Protein AF-A0A849V7T8-F1 (afdb_monomer_lite)

Radius of gyration: 24.3 Å; chains: 1; bounding box: 52×70×55 Å

Foldseek 3Di:
DPVVVVVVVVVVVVVVVVVVVVVVVVVVVVVVVVVVVVVVVCCVVPVPDDPVPDDDDDPPVPLPLDDVPRLLVLLVVLVVVVLFDDDLQRSLVVSCVVSVHDDDPVNSVSSSVVNVVSQVVCVVVVNADDDPDPDDDDHPDDDDDDDDD

pLDDT: mean 79.75, std 17.71, range [33.34, 97.38]

Sequence (149 aa):
MSESHVVSGLVAKRSELAGHIESCKAELIRLQGAVAHLNYTIKLFAPEYDLRTIQSKRTNTRNQYFLSSEAQRTTLEVMRESEREMSSRELVEAILERKGIEATATVIAQVQRSIIGILRRLEKRGVVVMSTDESDLIKGGTHPLGHRL

Secondary structure (DSSP, 8-state):
-HHHHHHHHHHHHHHHHHHHHHHHHHHHHHHHHHHHHHHHHHHHH-TT--GGG-PPPP-----TT--TTHHHHHHHHHHHHH-S---HHHHHHHHHHHTT----HHHHHHHHHHHHHHHHHHHTTTS------SSS-------------

Structure (mmCIF, N/CA/C/O backbone):
data_AF-A0A849V7T8-F1
#
_entry.id   AF-A0A849V7T8-F1
#
loop_
_atom_site.group_PDB
_atom_site.id
_atom_site.type_symbol
_atom_site.label_atom_id
_atom_site.label_alt_id
_atom_site.label_comp_id
_atom_site.label_asym_id
_atom_site.label_entity_id
_atom_site.label_seq_id
_atom_site.pdbx_PDB_ins_code
_atom_site.Cartn_x
_atom_site.Cartn_y
_atom_site.Cartn_z
_atom_sit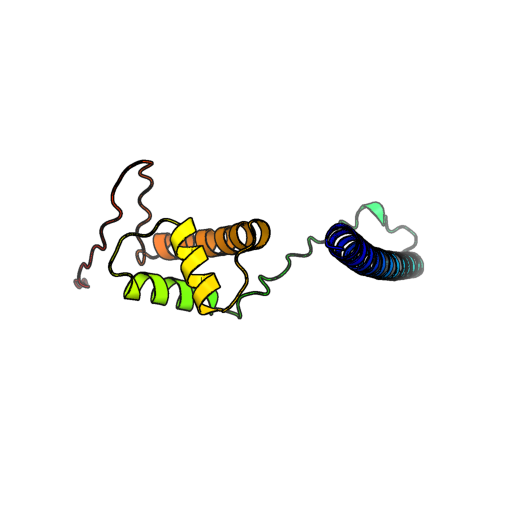e.occupancy
_atom_site.B_iso_or_equiv
_atom_site.auth_seq_id
_atom_site.auth_comp_id
_atom_site.auth_asym_id
_atom_site.auth_atom_id
_atom_site.pdbx_PDB_model_num
ATOM 1 N N . MET A 1 1 ? 4.748 33.521 23.851 1.00 54.19 1 MET A N 1
ATOM 2 C CA . MET A 1 1 ? 5.600 32.305 23.873 1.00 54.19 1 MET A CA 1
ATOM 3 C C . MET A 1 1 ? 4.943 31.101 23.176 1.00 54.19 1 MET A C 1
ATOM 5 O O . MET A 1 1 ? 5.677 30.253 22.698 1.00 54.19 1 MET A O 1
ATOM 9 N N . SER A 1 2 ? 3.607 31.006 23.055 1.00 57.50 2 SER A N 1
ATOM 10 C CA . SER A 1 2 ? 2.906 29.846 22.457 1.00 57.50 2 SER A CA 1
ATOM 11 C C . SER A 1 2 ? 3.012 29.710 20.927 1.00 57.50 2 SER A C 1
ATOM 13 O O . SER A 1 2 ? 3.066 28.588 20.432 1.00 57.50 2 SER A O 1
ATOM 15 N N . GLU A 1 3 ? 3.097 30.809 20.171 1.00 58.59 3 GLU A N 1
ATOM 16 C CA . GLU A 1 3 ? 3.148 30.762 18.694 1.00 58.59 3 GLU A CA 1
ATOM 17 C C . GLU A 1 3 ? 4.395 30.041 18.150 1.00 58.59 3 GLU A C 1
ATOM 19 O O . GLU A 1 3 ? 4.325 29.320 17.157 1.00 58.59 3 GLU A O 1
ATOM 24 N N . SER A 1 4 ? 5.527 30.157 18.850 1.00 75.75 4 SER A N 1
ATOM 25 C CA . SER A 1 4 ? 6.799 29.535 18.455 1.00 75.75 4 SER A CA 1
ATOM 26 C C . SER A 1 4 ? 6.761 28.001 1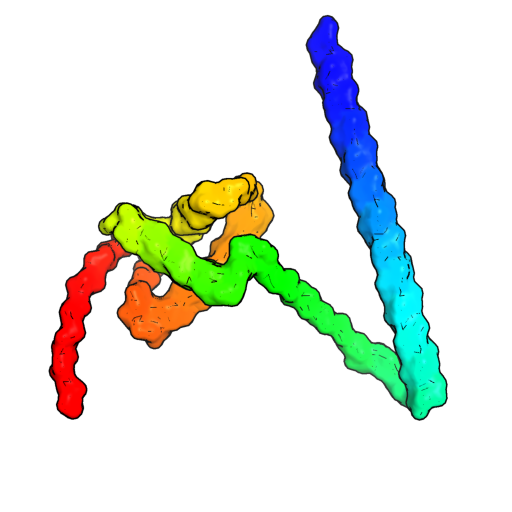8.532 1.00 75.75 4 SER A C 1
ATOM 28 O O . SER A 1 4 ? 7.335 27.316 17.686 1.00 75.75 4 SER A O 1
ATOM 30 N N . HIS A 1 5 ? 6.030 27.443 19.505 1.00 80.69 5 HIS A N 1
ATOM 31 C CA . HIS A 1 5 ? 5.923 25.992 19.687 1.00 80.69 5 HIS A CA 1
ATOM 32 C C . HIS A 1 5 ? 5.049 25.321 18.620 1.00 80.69 5 HIS A C 1
ATOM 34 O O . HIS A 1 5 ? 5.324 24.195 18.210 1.00 80.69 5 HIS A O 1
ATOM 40 N N . VAL A 1 6 ? 4.017 26.015 18.133 1.00 91.50 6 VAL A N 1
ATOM 41 C CA . VAL A 1 6 ? 3.168 25.503 17.047 1.00 91.50 6 VAL A CA 1
ATOM 42 C C . VAL A 1 6 ? 3.950 25.483 15.735 1.00 91.50 6 VAL A C 1
ATOM 44 O O . VAL A 1 6 ? 3.958 24.474 15.030 1.00 91.50 6 VAL A O 1
ATOM 47 N N . VAL A 1 7 ? 4.663 26.569 15.429 1.00 92.44 7 VAL A N 1
ATOM 48 C CA . VAL A 1 7 ? 5.480 26.658 14.212 1.00 92.44 7 VAL A CA 1
ATOM 49 C C . VAL A 1 7 ? 6.611 25.628 14.232 1.00 92.44 7 VAL A C 1
ATOM 51 O O . VAL A 1 7 ? 6.826 24.955 13.225 1.00 92.44 7 VAL A O 1
ATOM 54 N N . SER A 1 8 ? 7.2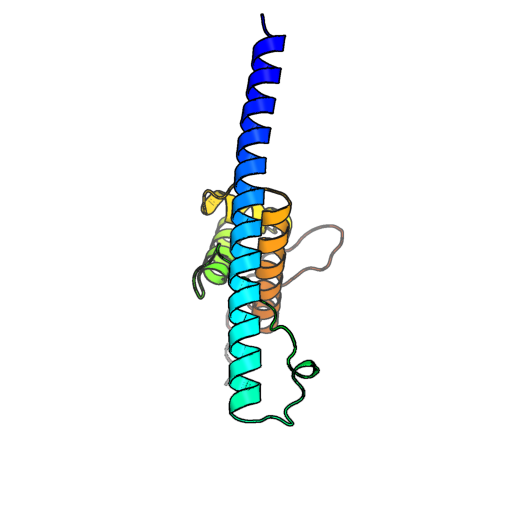96 25.432 15.363 1.00 91.56 8 SER A N 1
ATOM 55 C CA . SER A 1 8 ? 8.358 24.423 15.461 1.00 91.56 8 SER A CA 1
ATOM 56 C C . SER A 1 8 ? 7.831 22.994 15.282 1.00 91.56 8 SER A C 1
ATOM 58 O O . SER A 1 8 ? 8.454 22.207 14.566 1.00 91.56 8 SER A O 1
ATOM 60 N N . GLY A 1 9 ? 6.651 22.678 15.828 1.00 94.94 9 GLY A N 1
ATOM 61 C CA . GLY A 1 9 ? 5.977 21.396 15.602 1.00 94.94 9 GLY A CA 1
ATOM 62 C C . GLY A 1 9 ? 5.616 21.159 14.131 1.00 94.94 9 GLY A C 1
ATOM 63 O O . GLY A 1 9 ? 5.880 20.084 13.589 1.00 94.94 9 GLY A O 1
ATOM 64 N N . LEU A 1 10 ? 5.082 22.177 13.446 1.00 95.25 10 LEU A N 1
ATOM 65 C CA . LEU A 1 10 ? 4.765 22.098 12.014 1.00 95.25 10 LEU A CA 1
ATOM 66 C C . LEU A 1 10 ? 6.019 21.931 11.147 1.00 95.25 10 LEU A C 1
ATOM 68 O O . LEU A 1 10 ? 6.014 21.144 10.200 1.00 95.25 10 LEU A O 1
ATOM 72 N N . VAL A 1 11 ? 7.108 22.631 11.476 1.00 96.50 11 VAL A N 1
ATOM 73 C CA . VAL A 1 11 ? 8.397 22.490 10.781 1.00 96.50 11 VAL A CA 1
ATOM 74 C C . VAL A 1 11 ? 8.959 21.079 10.959 1.00 96.50 11 VAL A C 1
ATOM 76 O O . VAL A 1 11 ? 9.390 20.474 9.974 1.00 96.50 11 VAL A O 1
ATOM 79 N N . ALA A 1 12 ? 8.898 20.526 12.174 1.00 94.19 12 ALA A N 1
ATOM 80 C CA . ALA A 1 12 ? 9.314 19.152 12.442 1.00 94.19 12 ALA A CA 1
ATOM 81 C C . ALA A 1 12 ? 8.496 18.151 11.612 1.00 94.19 12 ALA A C 1
ATOM 83 O O . ALA A 1 12 ? 9.076 17.324 10.905 1.00 94.19 12 ALA A O 1
ATOM 84 N N . LYS A 1 13 ? 7.161 18.289 11.597 1.00 93.38 13 LYS A N 1
ATOM 85 C CA . LYS A 1 13 ? 6.296 17.400 10.810 1.00 93.38 13 LYS A CA 1
ATOM 86 C C . LYS A 1 13 ? 6.535 17.528 9.306 1.00 93.38 13 LYS A C 1
ATOM 88 O O . LYS A 1 13 ? 6.559 16.523 8.601 1.00 93.38 13 LYS A O 1
ATOM 93 N N . ARG A 1 14 ? 6.766 18.744 8.795 1.00 97.38 14 ARG A N 1
ATOM 94 C CA . ARG A 1 14 ? 7.136 18.962 7.386 1.00 97.38 14 ARG A CA 1
ATOM 95 C C . ARG A 1 14 ? 8.438 18.241 7.033 1.00 97.38 14 ARG A C 1
ATOM 97 O O . ARG A 1 14 ? 8.511 17.648 5.962 1.00 97.38 14 ARG A O 1
ATOM 104 N N . SER A 1 15 ? 9.445 18.304 7.903 1.00 95.12 15 SER A N 1
ATOM 105 C CA . SER A 1 15 ? 10.733 17.630 7.693 1.00 95.12 15 SER A CA 1
ATOM 106 C C . SER A 1 15 ? 10.577 16.106 7.648 1.00 95.12 15 SER A C 1
ATOM 108 O O . SER A 1 15 ? 11.078 15.459 6.732 1.00 95.12 15 SER A O 1
ATOM 110 N N . GLU A 1 16 ? 9.803 15.544 8.579 1.00 93.50 16 GLU A N 1
ATOM 111 C CA . GLU A 1 16 ? 9.463 14.116 8.611 1.00 93.50 16 GLU A CA 1
ATOM 112 C C . GLU A 1 16 ? 8.783 13.672 7.304 1.00 93.50 16 GLU A C 1
ATOM 114 O O . GLU A 1 16 ? 9.238 12.738 6.641 1.00 93.50 16 GLU A O 1
ATOM 119 N N . LEU A 1 17 ? 7.738 14.393 6.877 1.00 96.00 17 LEU A N 1
ATOM 120 C CA . LEU A 1 17 ? 7.028 14.100 5.630 1.00 96.00 17 LEU A CA 1
ATOM 121 C C . LEU A 1 17 ? 7.934 14.238 4.400 1.00 96.00 17 LEU A C 1
ATOM 123 O O . LEU A 1 17 ? 7.852 13.416 3.489 1.00 96.00 17 LEU A O 1
ATOM 127 N N . ALA A 1 18 ? 8.818 15.238 4.370 1.00 94.44 18 ALA A N 1
ATOM 128 C CA . ALA A 1 18 ? 9.791 15.396 3.294 1.00 94.44 18 ALA A CA 1
ATOM 129 C C . ALA A 1 18 ? 10.761 14.205 3.228 1.00 94.44 18 ALA A C 1
ATOM 131 O O . ALA A 1 18 ? 11.001 13.677 2.144 1.00 94.44 18 ALA A O 1
ATOM 132 N N . GLY A 1 19 ? 11.254 13.723 4.373 1.00 93.88 19 GLY A N 1
ATOM 133 C CA . GLY A 1 19 ? 12.094 12.525 4.441 1.00 93.88 19 GLY A CA 1
ATOM 134 C C . GLY A 1 19 ? 11.381 11.272 3.925 1.00 93.88 19 GLY A C 1
ATOM 135 O O . GLY A 1 19 ? 11.956 10.504 3.151 1.00 93.88 19 GLY A O 1
ATOM 136 N N . HIS A 1 20 ? 10.105 11.091 4.278 1.00 92.31 20 HIS A N 1
ATOM 137 C CA . HIS A 1 20 ? 9.291 10.000 3.736 1.00 92.31 20 HIS A CA 1
ATOM 138 C C . HIS A 1 20 ? 9.130 10.092 2.216 1.00 92.31 20 HIS A C 1
ATOM 140 O O . HIS A 1 20 ? 9.283 9.084 1.528 1.00 92.31 20 HIS A O 1
ATOM 146 N N . ILE A 1 21 ? 8.878 11.292 1.685 1.00 94.88 21 ILE A N 1
ATOM 147 C CA . ILE A 1 21 ? 8.770 11.520 0.239 1.00 94.88 21 ILE A CA 1
ATO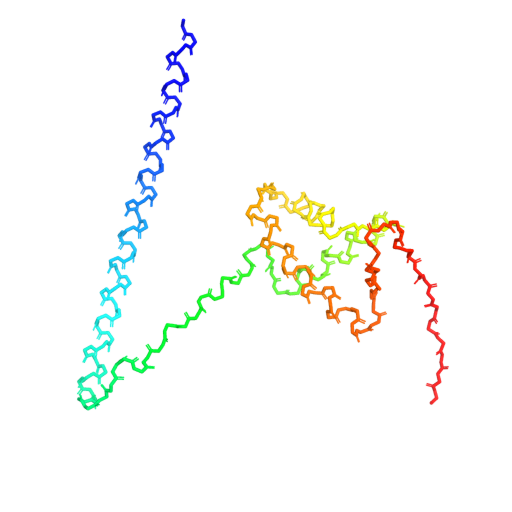M 148 C C . ILE A 1 21 ? 10.066 11.122 -0.473 1.00 94.88 21 ILE A C 1
ATOM 150 O O . ILE A 1 21 ? 10.011 10.406 -1.472 1.00 94.88 21 ILE A O 1
ATOM 154 N N . GLU A 1 22 ? 11.223 11.548 0.034 1.00 96.75 22 GLU A N 1
ATOM 155 C CA . GLU A 1 22 ? 12.512 11.218 -0.584 1.00 96.75 22 GLU A CA 1
ATOM 156 C C . GLU A 1 22 ? 12.813 9.715 -0.535 1.00 96.75 22 GLU A C 1
ATOM 158 O O . GLU A 1 22 ? 13.238 9.140 -1.537 1.00 96.75 22 GLU A O 1
ATOM 163 N N . SER A 1 23 ? 12.495 9.046 0.575 1.00 93.06 23 SER A N 1
ATOM 164 C CA . SER A 1 23 ? 12.612 7.586 0.679 1.00 93.06 23 SER A CA 1
ATOM 165 C C . SER A 1 23 ? 11.733 6.863 -0.352 1.00 93.06 23 SER A C 1
ATOM 167 O O . SER A 1 23 ? 12.203 5.989 -1.084 1.00 93.06 23 SER A O 1
ATOM 169 N N . CYS A 1 24 ? 10.470 7.279 -0.498 1.00 94.12 24 CYS A N 1
ATOM 170 C CA . CYS A 1 24 ? 9.570 6.713 -1.503 1.00 94.12 24 CYS A CA 1
ATOM 171 C C . CYS A 1 24 ? 10.061 6.955 -2.939 1.00 94.12 24 CYS A C 1
ATOM 173 O O . CYS A 1 24 ? 9.944 6.063 -3.780 1.00 94.12 24 CYS A O 1
ATOM 175 N N . LYS A 1 25 ? 10.626 8.133 -3.236 1.00 96.19 25 LYS A N 1
ATOM 176 C CA . LYS A 1 25 ? 11.227 8.423 -4.549 1.00 96.19 25 LYS A CA 1
ATOM 177 C C . LYS A 1 25 ? 12.433 7.531 -4.830 1.00 96.19 25 LYS A C 1
ATOM 179 O O . LYS A 1 25 ? 12.551 7.016 -5.940 1.00 96.19 25 LYS A O 1
ATOM 184 N N . ALA A 1 26 ? 13.305 7.325 -3.844 1.00 94.94 26 ALA A N 1
ATOM 185 C CA . ALA A 1 26 ? 14.456 6.440 -3.989 1.00 94.94 26 ALA A CA 1
ATOM 186 C C . ALA A 1 26 ? 14.016 5.002 -4.308 1.00 94.94 26 ALA A C 1
ATOM 188 O O . ALA A 1 26 ? 14.546 4.374 -5.226 1.00 94.94 26 ALA A O 1
ATOM 189 N N . GLU A 1 27 ? 12.986 4.511 -3.617 1.00 93.50 27 GLU A N 1
ATOM 190 C CA . GLU A 1 27 ? 12.418 3.190 -3.883 1.00 93.50 27 GLU A CA 1
ATOM 191 C C . GLU A 1 27 ? 11.767 3.099 -5.272 1.00 93.50 27 GLU A C 1
ATOM 193 O O . GLU A 1 27 ? 11.951 2.108 -5.981 1.00 93.50 27 GLU A O 1
ATOM 198 N N . LEU A 1 28 ? 11.070 4.153 -5.712 1.00 94.50 28 LEU A N 1
ATOM 199 C CA . LEU A 1 28 ? 10.514 4.232 -7.064 1.00 94.50 28 LEU A CA 1
ATOM 200 C C . LEU A 1 28 ? 11.610 4.098 -8.129 1.00 94.50 28 LEU A C 1
ATOM 202 O O . LEU A 1 28 ? 11.467 3.293 -9.050 1.00 94.50 28 LEU A O 1
ATOM 206 N N . ILE A 1 29 ? 12.712 4.841 -7.985 1.00 96.81 29 ILE A N 1
ATOM 207 C CA . ILE A 1 29 ? 13.857 4.788 -8.907 1.00 96.81 29 ILE A CA 1
ATOM 208 C C . ILE A 1 29 ? 14.466 3.382 -8.920 1.00 96.81 29 ILE A C 1
ATOM 210 O O . ILE A 1 29 ? 14.728 2.824 -9.989 1.00 96.81 29 ILE A O 1
ATOM 214 N N . ARG A 1 30 ? 14.645 2.768 -7.744 1.00 96.88 30 ARG A N 1
ATOM 215 C CA . ARG A 1 30 ? 15.182 1.407 -7.618 1.00 96.88 30 ARG A CA 1
ATOM 216 C C . ARG A 1 30 ? 14.318 0.386 -8.364 1.00 96.88 30 ARG A C 1
ATOM 218 O O . ARG A 1 30 ? 14.844 -0.443 -9.109 1.00 96.88 30 ARG A O 1
ATOM 225 N N . LEU A 1 31 ? 12.998 0.449 -8.190 1.00 95.25 31 LEU A N 1
ATOM 226 C CA . LEU A 1 31 ? 12.052 -0.443 -8.864 1.00 95.25 31 LEU A CA 1
ATOM 227 C C . LEU A 1 31 ? 12.016 -0.207 -10.379 1.00 95.25 31 LEU A C 1
ATOM 229 O O . LEU A 1 31 ? 12.002 -1.174 -11.140 1.00 95.25 31 LEU A O 1
ATOM 233 N N . GLN A 1 32 ? 12.056 1.050 -10.827 1.00 95.19 32 GLN A N 1
ATOM 234 C CA . GLN A 1 32 ? 12.158 1.390 -12.250 1.00 95.19 32 GLN A CA 1
ATOM 235 C C . GLN A 1 32 ? 13.424 0.797 -12.882 1.00 95.19 32 GLN A C 1
ATOM 237 O O . GLN A 1 32 ? 13.345 0.194 -13.954 1.00 95.19 32 GLN A O 1
ATOM 242 N N . GLY A 1 33 ? 14.569 0.896 -12.198 1.00 96.94 33 GLY A N 1
ATOM 243 C CA . GLY A 1 33 ? 15.823 0.281 -12.639 1.00 96.94 33 GLY A CA 1
ATOM 244 C C . GLY A 1 33 ? 15.721 -1.241 -12.753 1.00 96.94 33 GLY A C 1
ATOM 245 O O . GLY A 1 33 ? 16.091 -1.813 -13.778 1.00 96.94 33 GLY A O 1
ATOM 246 N N . ALA A 1 34 ? 15.134 -1.903 -11.752 1.00 96.06 34 ALA A N 1
ATOM 247 C CA . ALA A 1 34 ? 14.911 -3.347 -11.789 1.00 96.06 34 ALA A CA 1
ATOM 248 C C . ALA A 1 34 ? 14.025 -3.774 -12.975 1.00 96.06 34 ALA A C 1
ATOM 250 O O . ALA A 1 34 ? 14.353 -4.731 -13.677 1.00 96.06 34 ALA A O 1
ATOM 251 N N . VAL A 1 35 ? 12.938 -3.043 -13.246 1.00 94.81 35 VAL A N 1
ATOM 252 C CA . VAL A 1 35 ? 12.075 -3.293 -14.414 1.00 94.81 35 VAL A CA 1
ATOM 253 C C . VAL A 1 35 ? 12.847 -3.104 -15.721 1.00 94.81 35 VAL A C 1
ATOM 255 O O . VAL A 1 35 ? 12.726 -3.930 -16.623 1.00 94.81 35 VAL A O 1
ATOM 258 N N . ALA A 1 36 ? 13.685 -2.069 -15.824 1.00 95.00 36 ALA A N 1
ATOM 259 C CA . ALA A 1 36 ? 14.518 -1.856 -17.003 1.00 95.00 36 ALA A CA 1
ATOM 260 C C . ALA A 1 36 ? 15.499 -3.020 -17.230 1.00 95.00 36 ALA A C 1
ATOM 262 O O . ALA A 1 36 ? 15.607 -3.522 -18.347 1.00 95.00 36 ALA A O 1
ATOM 263 N N . HIS A 1 37 ? 16.162 -3.512 -16.180 1.00 96.88 37 HIS A N 1
ATOM 264 C CA . HIS A 1 37 ? 17.046 -4.678 -16.279 1.00 96.88 37 HIS A CA 1
ATOM 265 C C . HIS A 1 37 ? 16.310 -5.938 -16.744 1.00 96.88 37 HIS A C 1
ATOM 267 O O . HIS A 1 37 ? 16.819 -6.671 -17.597 1.00 96.88 37 HIS A O 1
ATOM 273 N N . LEU A 1 38 ? 15.094 -6.169 -16.244 1.00 95.94 38 LEU A N 1
ATOM 274 C CA . LEU A 1 38 ? 14.251 -7.270 -16.711 1.00 95.94 38 LEU A CA 1
ATOM 275 C C . LEU A 1 38 ? 13.884 -7.109 -18.189 1.00 95.94 38 LEU A C 1
ATOM 277 O O . LEU A 1 38 ? 13.996 -8.071 -18.942 1.00 95.94 38 LEU A O 1
ATOM 281 N N . ASN A 1 39 ? 13.527 -5.902 -18.628 1.00 94.62 39 ASN A N 1
ATOM 282 C CA . ASN A 1 39 ? 13.222 -5.615 -20.030 1.00 94.62 39 ASN A CA 1
ATOM 283 C C . ASN A 1 39 ? 14.402 -5.941 -20.958 1.00 94.62 39 ASN A C 1
ATOM 285 O O . ASN A 1 39 ? 14.213 -6.611 -21.974 1.00 94.62 39 ASN A O 1
ATOM 289 N N . TYR A 1 40 ? 15.619 -5.522 -20.595 1.00 96.19 40 TYR A N 1
ATOM 290 C CA . TYR A 1 40 ? 16.824 -5.853 -21.363 1.00 96.19 40 TYR A CA 1
ATOM 291 C C . TYR A 1 40 ? 17.100 -7.356 -21.376 1.00 96.19 40 TYR A C 1
ATOM 293 O O . TYR A 1 40 ? 17.421 -7.911 -22.423 1.00 96.19 40 TYR A O 1
ATOM 301 N N . THR A 1 41 ? 16.921 -8.028 -20.238 1.00 97.38 41 THR A N 1
ATOM 302 C CA . THR A 1 41 ? 17.111 -9.480 -20.133 1.00 97.38 41 THR A CA 1
ATOM 303 C C . THR A 1 41 ? 16.105 -10.233 -21.004 1.00 97.38 41 THR A C 1
ATOM 305 O O . THR A 1 41 ? 16.484 -11.147 -21.728 1.00 97.38 41 THR A O 1
ATOM 308 N N . ILE A 1 42 ? 14.832 -9.824 -21.013 1.00 96.06 42 ILE A N 1
ATOM 309 C CA . ILE A 1 42 ? 13.811 -10.409 -21.894 1.00 96.06 42 ILE A CA 1
ATOM 310 C C . ILE A 1 42 ? 14.209 -10.221 -23.359 1.00 96.06 42 ILE A C 1
ATOM 312 O O . ILE A 1 42 ? 14.173 -11.183 -24.118 1.00 96.06 42 ILE A O 1
ATOM 316 N N . LYS A 1 43 ? 14.644 -9.017 -23.751 1.00 94.94 43 LYS A N 1
ATOM 317 C CA . LYS A 1 43 ? 15.102 -8.743 -25.121 1.00 94.94 43 LYS A CA 1
ATOM 318 C C . LYS A 1 43 ? 16.357 -9.525 -25.508 1.00 94.94 43 LYS A C 1
ATOM 320 O O . LYS A 1 43 ? 16.500 -9.857 -26.679 1.00 94.94 43 LYS A O 1
ATOM 325 N N . LEU A 1 44 ? 17.226 -9.850 -24.551 1.00 96.56 44 LEU A N 1
ATOM 326 C CA . LEU A 1 44 ? 18.402 -10.687 -24.789 1.00 96.56 44 LEU A CA 1
ATOM 327 C C . LEU A 1 44 ? 18.011 -12.115 -25.201 1.00 96.56 44 LEU A C 1
ATOM 329 O O . LEU A 1 44 ? 18.635 -12.678 -26.094 1.00 96.56 44 LEU A O 1
ATOM 333 N N . PHE A 1 45 ? 16.974 -12.689 -24.581 1.00 97.06 45 PHE A N 1
ATOM 334 C CA . PHE A 1 45 ? 16.489 -14.039 -24.905 1.00 97.06 45 PHE A CA 1
ATOM 335 C C . PHE A 1 45 ? 15.446 -14.067 -26.029 1.00 97.06 45 PHE A C 1
ATOM 337 O O . PHE A 1 45 ? 15.341 -15.058 -26.748 1.00 97.06 45 PHE A O 1
ATOM 344 N N . ALA A 1 46 ? 14.661 -13.002 -26.177 1.00 95.81 46 ALA A N 1
ATOM 345 C CA . ALA A 1 46 ? 13.586 -12.889 -27.154 1.00 95.81 46 ALA A CA 1
ATOM 346 C C . ALA A 1 46 ? 13.527 -11.456 -27.721 1.00 95.81 46 ALA A C 1
ATOM 348 O O . ALA A 1 46 ? 12.728 -10.632 -27.259 1.00 95.81 46 ALA A O 1
ATOM 349 N N . PRO A 1 47 ? 14.348 -11.141 -28.742 1.00 94.06 47 PRO A N 1
ATOM 350 C CA . PRO A 1 47 ? 14.429 -9.796 -29.319 1.00 94.06 47 PRO A CA 1
ATOM 351 C C . PRO A 1 47 ? 13.094 -9.277 -29.861 1.00 94.06 47 PRO A C 1
ATOM 353 O O . PRO A 1 47 ? 12.771 -8.101 -29.691 1.00 94.06 47 PRO A O 1
ATOM 356 N N . GLU A 1 48 ? 12.273 -10.163 -30.423 1.00 94.62 48 GLU A N 1
ATOM 357 C CA . GLU A 1 48 ? 10.967 -9.828 -31.007 1.00 94.62 48 GLU A CA 1
ATOM 358 C C . GLU A 1 48 ? 9.849 -9.678 -29.964 1.00 94.62 48 GLU A C 1
ATOM 360 O O . GLU A 1 48 ? 8.737 -9.269 -30.293 1.00 94.62 48 GLU A O 1
ATOM 365 N N . TYR A 1 49 ? 10.113 -9.984 -28.687 1.00 94.12 49 TYR A N 1
ATOM 366 C CA . TYR A 1 49 ? 9.086 -9.930 -27.649 1.00 94.12 49 TYR A CA 1
ATOM 367 C C . TYR A 1 49 ? 8.598 -8.492 -27.428 1.00 94.12 49 TYR A C 1
ATOM 369 O O . TYR A 1 49 ? 9.392 -7.590 -27.132 1.00 94.12 49 TYR A O 1
ATOM 377 N N . ASP A 1 50 ? 7.288 -8.263 -27.536 1.00 91.69 50 ASP A N 1
ATOM 378 C CA . ASP A 1 50 ? 6.694 -6.951 -27.285 1.00 91.69 50 ASP A CA 1
ATOM 379 C C . ASP A 1 50 ? 6.475 -6.730 -25.783 1.00 91.69 50 ASP A C 1
ATOM 381 O O . ASP A 1 50 ? 5.505 -7.202 -25.188 1.00 91.69 50 ASP A O 1
ATOM 385 N N . LEU A 1 51 ? 7.369 -5.961 -25.165 1.00 89.62 51 LEU A N 1
ATOM 386 C CA . LEU A 1 51 ? 7.322 -5.639 -23.738 1.00 89.62 51 LEU A CA 1
ATOM 387 C C . LEU A 1 51 ? 6.073 -4.840 -23.336 1.00 89.62 51 LEU A C 1
ATOM 389 O O . LEU A 1 51 ? 5.687 -4.873 -22.170 1.00 89.62 51 LEU A O 1
ATOM 393 N N . ARG A 1 52 ? 5.397 -4.166 -24.278 1.00 86.62 52 ARG A N 1
ATOM 394 C CA . ARG A 1 52 ? 4.157 -3.411 -24.006 1.00 86.62 52 ARG A CA 1
ATOM 395 C C . ARG A 1 52 ? 2.987 -4.323 -23.642 1.00 86.62 52 ARG A C 1
ATOM 397 O O . ARG A 1 52 ? 2.003 -3.872 -23.061 1.00 86.62 52 ARG A O 1
ATOM 404 N N . THR A 1 53 ? 3.095 -5.610 -23.966 1.00 90.25 53 THR A N 1
ATOM 405 C CA . THR A 1 53 ? 2.108 -6.624 -23.579 1.00 90.25 53 THR A CA 1
ATOM 406 C C . THR A 1 53 ? 2.187 -6.978 -22.092 1.00 90.25 53 THR A C 1
ATOM 408 O O . THR A 1 53 ? 1.214 -7.487 -21.533 1.00 90.25 53 THR A O 1
ATOM 411 N N . ILE A 1 54 ? 3.306 -6.680 -21.421 1.00 87.06 54 ILE A N 1
ATOM 412 C CA . ILE A 1 54 ? 3.507 -6.986 -20.003 1.00 87.06 54 ILE A CA 1
ATOM 413 C C . ILE A 1 54 ? 2.740 -5.963 -19.160 1.00 87.06 54 ILE A C 1
ATOM 415 O O . ILE A 1 54 ? 3.175 -4.832 -18.963 1.00 87.06 54 ILE A O 1
ATOM 419 N N . GLN A 1 55 ? 1.583 -6.376 -18.646 1.00 81.75 55 GLN A N 1
ATOM 420 C CA . GLN A 1 55 ? 0.756 -5.541 -17.778 1.00 81.75 55 GLN A CA 1
ATOM 421 C C . GLN A 1 55 ? 1.273 -5.534 -16.339 1.00 81.75 55 GLN A C 1
ATOM 423 O O . GLN A 1 55 ? 1.656 -6.571 -15.785 1.00 81.75 55 GLN A O 1
ATOM 428 N N . SER A 1 56 ? 1.208 -4.367 -15.700 1.00 79.94 56 SER A N 1
ATOM 429 C CA . SER A 1 56 ? 1.485 -4.223 -14.272 1.00 79.94 56 SER A CA 1
ATOM 430 C C . SER A 1 56 ? 0.554 -5.123 -13.465 1.00 79.94 56 SER A C 1
ATOM 432 O O . SER A 1 56 ? -0.670 -4.973 -13.491 1.00 79.94 56 SER A O 1
ATOM 434 N N . LYS A 1 57 ? 1.127 -6.057 -12.703 1.00 78.50 57 LYS A N 1
ATOM 435 C CA . LYS A 1 57 ? 0.342 -6.844 -11.751 1.00 78.50 57 LYS A CA 1
ATOM 436 C C . LYS A 1 57 ? -0.119 -5.927 -10.629 1.00 78.50 57 LYS A C 1
ATOM 438 O O . LYS A 1 57 ? 0.672 -5.182 -10.055 1.00 78.50 57 LYS A O 1
ATOM 443 N N . ARG A 1 58 ? -1.406 -6.002 -10.290 1.00 64.69 58 ARG A N 1
ATOM 444 C CA . ARG A 1 58 ? -1.943 -5.289 -9.133 1.00 64.69 58 ARG A CA 1
ATOM 445 C C . ARG A 1 58 ? -1.239 -5.812 -7.884 1.00 64.69 58 ARG A C 1
ATOM 447 O O . ARG A 1 58 ? -1.386 -6.987 -7.546 1.00 64.69 58 ARG A O 1
ATOM 454 N N . THR A 1 59 ? -0.524 -4.942 -7.180 1.00 58.06 59 THR A N 1
ATOM 455 C CA . THR A 1 59 ? -0.102 -5.217 -5.807 1.00 58.06 59 THR A CA 1
ATOM 456 C C . THR A 1 59 ? -1.371 -5.240 -4.969 1.00 58.06 59 THR A C 1
ATOM 458 O O . THR A 1 59 ? -1.878 -4.206 -4.543 1.00 58.06 59 THR A O 1
ATOM 461 N N . ASN A 1 60 ? -1.972 -6.418 -4.810 1.00 53.34 60 ASN A N 1
ATOM 462 C CA . ASN A 1 60 ? -2.976 -6.606 -3.781 1.00 53.34 60 ASN A CA 1
ATOM 463 C C . ASN A 1 60 ? -2.201 -6.524 -2.470 1.00 53.34 60 ASN A C 1
ATOM 465 O O . ASN A 1 60 ? -1.555 -7.499 -2.085 1.00 53.34 60 ASN A O 1
ATOM 469 N N . THR A 1 61 ? -2.158 -5.337 -1.861 1.00 54.50 61 THR A N 1
ATOM 470 C CA . THR A 1 61 ? -1.615 -5.171 -0.517 1.00 54.50 61 THR A CA 1
ATOM 471 C C . THR A 1 61 ? -2.445 -6.080 0.364 1.00 54.50 61 THR A C 1
ATOM 473 O O . THR A 1 61 ? -3.585 -5.768 0.716 1.00 54.50 61 THR A O 1
ATOM 476 N N . ARG A 1 62 ? -1.900 -7.270 0.624 1.00 53.28 62 ARG A N 1
ATOM 477 C CA . ARG A 1 62 ? -2.488 -8.257 1.517 1.00 53.28 62 ARG A CA 1
ATOM 478 C C . ARG A 1 62 ? -2.823 -7.491 2.785 1.00 53.28 62 ARG A C 1
ATOM 480 O O . ARG A 1 62 ? -1.984 -6.720 3.243 1.00 53.28 62 ARG A O 1
ATOM 487 N N . ASN A 1 63 ? -4.063 -7.603 3.254 1.00 58.72 63 ASN A N 1
ATOM 488 C CA . ASN A 1 63 ? -4.541 -6.828 4.389 1.00 58.72 63 ASN A CA 1
ATOM 489 C C . ASN A 1 63 ? -3.552 -6.997 5.556 1.00 58.72 63 ASN A C 1
ATOM 491 O O . ASN A 1 63 ? -3.535 -8.041 6.197 1.00 58.72 63 ASN A O 1
ATOM 495 N N . GLN A 1 64 ? -2.697 -5.991 5.770 1.00 66.38 64 GLN A N 1
ATOM 496 C CA . GLN A 1 64 ? -1.574 -6.064 6.709 1.00 66.38 64 GLN A CA 1
ATOM 497 C C . GLN A 1 64 ? -2.054 -6.191 8.155 1.00 66.38 64 GLN A C 1
ATOM 499 O O . GLN A 1 64 ? -1.297 -6.571 9.039 1.00 66.38 64 GLN A O 1
ATOM 504 N N . TYR A 1 65 ? -3.328 -5.872 8.380 1.00 69.12 65 TYR A N 1
ATOM 505 C CA . TYR A 1 65 ? -3.950 -5.874 9.684 1.00 69.12 65 TYR A CA 1
ATOM 506 C C . TYR A 1 65 ? -4.453 -7.248 10.094 1.00 69.12 65 TYR A C 1
ATOM 508 O O . TYR A 1 65 ? -4.880 -7.368 11.230 1.00 69.12 65 TYR A O 1
ATOM 516 N N . PHE A 1 66 ? -4.447 -8.273 9.234 1.00 69.81 66 PHE A N 1
ATOM 517 C CA . PHE A 1 66 ? -4.919 -9.606 9.618 1.00 69.81 66 PHE A CA 1
ATOM 518 C C . PHE A 1 66 ? -4.071 -10.720 9.012 1.00 69.81 66 PHE A C 1
ATOM 520 O O . PHE A 1 66 ? -3.814 -10.759 7.807 1.00 69.81 66 PHE A O 1
ATOM 527 N N . LEU A 1 67 ? -3.712 -11.683 9.852 1.00 68.00 67 LEU A N 1
ATOM 528 C CA . LEU A 1 67 ? -3.158 -12.964 9.447 1.00 68.00 67 LEU A CA 1
ATOM 529 C C . LEU A 1 67 ? -4.220 -13.809 8.724 1.00 68.00 67 LEU A C 1
ATOM 531 O O . LEU A 1 67 ? -5.427 -13.537 8.763 1.00 68.00 67 LEU A O 1
ATOM 535 N N . SER A 1 68 ? -3.768 -14.868 8.047 1.00 64.69 68 SER A N 1
ATOM 536 C CA . SER A 1 68 ? -4.653 -15.826 7.376 1.00 64.69 68 SER A CA 1
ATOM 537 C C . SER A 1 68 ? -5.731 -16.334 8.341 1.00 64.69 68 SER A C 1
ATOM 539 O O . SER A 1 68 ? -5.417 -16.823 9.421 1.00 64.69 68 SER A O 1
ATOM 541 N N . SER A 1 69 ? -7.001 -16.210 7.945 1.00 69.81 69 SER A N 1
ATOM 542 C CA . SER A 1 69 ? -8.189 -16.614 8.724 1.00 69.81 69 SER A CA 1
ATOM 543 C C . SER A 1 69 ? -8.449 -15.850 10.033 1.00 69.81 69 SER A C 1
ATOM 545 O O . SER A 1 69 ? -9.507 -16.039 10.631 1.00 69.81 69 SER A O 1
ATOM 547 N N . GLU A 1 70 ? -7.561 -14.945 10.447 1.00 83.38 70 GLU A N 1
ATOM 548 C CA . GLU A 1 70 ? -7.720 -14.152 11.671 1.00 83.38 70 GLU A CA 1
ATOM 549 C C . GLU A 1 70 ? -8.896 -13.182 11.547 1.00 83.38 70 GLU A C 1
ATOM 551 O O . GLU A 1 70 ? -9.770 -13.156 12.407 1.00 83.38 70 GLU A O 1
ATOM 556 N N . ALA A 1 71 ? -8.986 -12.468 10.419 1.00 83.06 71 ALA A N 1
ATOM 557 C CA . ALA A 1 71 ? -10.038 -11.480 10.183 1.00 83.06 71 ALA A CA 1
ATOM 558 C C . ALA A 1 71 ? -11.443 -12.052 10.399 1.00 83.06 71 ALA A C 1
ATOM 560 O O . ALA A 1 71 ? -12.268 -11.431 11.059 1.00 83.06 71 ALA A O 1
ATOM 561 N N . GLN A 1 72 ? -11.715 -13.252 9.876 1.00 85.75 72 GLN A N 1
ATOM 562 C CA . GLN A 1 72 ? -13.024 -13.885 10.021 1.00 85.75 72 GLN A CA 1
ATOM 563 C C . GLN A 1 72 ? -13.308 -14.285 11.471 1.00 85.75 72 GLN A C 1
ATOM 565 O O . GLN A 1 72 ? -14.428 -14.082 11.934 1.00 85.75 72 GLN A O 1
ATOM 570 N N . ARG A 1 73 ? -12.318 -14.846 12.176 1.00 87.81 73 ARG A N 1
ATOM 571 C CA . ARG A 1 73 ? -12.472 -15.231 13.582 1.00 87.81 73 ARG A CA 1
ATOM 572 C C . ARG A 1 73 ? -12.768 -14.001 14.439 1.00 87.81 73 ARG A C 1
ATOM 574 O O . ARG A 1 73 ? -13.796 -13.988 15.101 1.00 87.81 73 ARG A O 1
ATOM 581 N N . THR A 1 74 ? -11.945 -12.958 14.341 1.00 86.44 74 THR A N 1
ATOM 582 C CA . THR A 1 74 ? -12.129 -11.721 15.113 1.00 86.44 74 THR A CA 1
ATOM 583 C C . THR A 1 74 ? -13.467 -11.053 14.801 1.00 86.44 74 THR A C 1
ATOM 585 O O . THR A 1 74 ? -14.143 -10.591 15.711 1.00 86.44 74 THR A O 1
ATOM 588 N N . THR A 1 75 ? -13.895 -11.058 13.531 1.00 87.25 75 THR A N 1
ATOM 589 C CA . THR A 1 75 ? -15.220 -10.540 13.144 1.00 87.25 75 THR A CA 1
ATOM 590 C C . THR A 1 75 ? -16.338 -11.262 13.893 1.00 87.25 75 THR A C 1
ATOM 592 O O . THR A 1 75 ? -17.207 -10.623 14.474 1.00 87.25 75 THR A O 1
ATOM 595 N N . LEU A 1 76 ? -16.313 -12.598 13.902 1.00 87.38 76 LEU A N 1
ATOM 596 C CA . LEU A 1 76 ? -17.338 -13.402 14.567 1.00 87.38 76 LEU A CA 1
ATOM 597 C C . LEU A 1 76 ? -17.279 -13.291 16.094 1.00 87.38 76 LEU A C 1
ATOM 599 O O . LEU A 1 76 ? -18.322 -13.359 16.731 1.00 87.38 76 LEU A O 1
ATOM 603 N N . GLU A 1 77 ? -16.093 -13.131 16.679 1.00 87.75 77 GLU A N 1
ATOM 604 C CA . GLU A 1 77 ? -15.932 -12.890 18.119 1.00 87.75 77 GLU A CA 1
ATOM 605 C C . GLU A 1 77 ? -16.570 -11.560 18.526 1.00 87.75 77 GLU A C 1
ATOM 607 O O . GLU A 1 77 ? -17.427 -11.549 19.404 1.00 87.75 77 GLU A O 1
ATOM 612 N N . VAL A 1 78 ? -16.252 -10.469 17.820 1.00 88.31 78 VAL A N 1
ATOM 613 C CA . VAL A 1 78 ? -16.847 -9.147 18.078 1.00 88.31 78 VAL A CA 1
ATOM 614 C C . VAL A 1 78 ? -18.371 -9.181 17.926 1.00 88.31 78 VAL A C 1
ATOM 616 O O . VAL A 1 78 ? -19.084 -8.643 18.771 1.00 88.31 78 VAL A O 1
ATOM 619 N N . MET A 1 79 ? -18.888 -9.859 16.896 1.00 84.81 79 MET A N 1
ATOM 620 C CA . MET A 1 79 ? -20.337 -10.016 16.713 1.00 84.81 79 MET A CA 1
ATOM 621 C C . MET A 1 79 ? -20.990 -10.846 17.827 1.00 84.81 79 MET A C 1
ATOM 623 O O . MET A 1 79 ? -22.107 -10.542 18.230 1.00 84.81 79 MET A O 1
ATOM 627 N N . ARG A 1 80 ? -20.319 -11.891 18.329 1.00 85.50 80 ARG A N 1
ATOM 628 C CA . ARG A 1 80 ? -20.838 -12.726 19.426 1.00 85.50 80 ARG A CA 1
ATOM 629 C C . ARG A 1 80 ? -20.881 -11.977 20.750 1.00 85.50 80 ARG A C 1
ATOM 631 O O . ARG A 1 80 ? -21.844 -12.134 21.483 1.00 85.50 80 ARG A O 1
ATOM 638 N N . GLU A 1 81 ? -19.854 -11.190 21.044 1.00 85.69 81 GLU A N 1
ATOM 639 C CA . GLU A 1 81 ? -19.756 -10.426 22.292 1.00 85.69 81 GLU A CA 1
ATOM 640 C C . GLU A 1 81 ? -20.692 -9.222 22.328 1.00 85.69 81 GLU A C 1
ATOM 642 O O . GLU A 1 81 ? -21.123 -8.807 23.397 1.00 85.69 81 GLU A O 1
ATOM 647 N N . SER A 1 82 ? -21.009 -8.652 21.166 1.00 80.06 82 SER A N 1
ATOM 648 C CA . SER A 1 82 ? -21.858 -7.467 21.120 1.00 80.06 82 SER A CA 1
ATOM 649 C C . SER A 1 82 ? -23.319 -7.784 21.441 1.00 80.06 82 SER A C 1
ATOM 651 O O . SER A 1 82 ? -24.051 -6.850 21.748 1.00 80.06 82 SER A O 1
ATOM 653 N N . GLU A 1 83 ? -23.753 -9.055 21.343 1.00 72.06 83 GLU A N 1
ATOM 654 C CA . GLU A 1 83 ? -25.138 -9.576 21.502 1.00 72.06 83 GLU A CA 1
ATOM 655 C C . GLU A 1 83 ? -26.231 -8.823 20.717 1.00 72.06 83 GLU A C 1
ATOM 657 O O . GLU A 1 83 ? -27.407 -9.190 20.720 1.00 72.06 83 GLU A O 1
ATOM 662 N N . ARG A 1 84 ? -25.824 -7.789 19.987 1.00 75.50 84 ARG A N 1
ATOM 663 C CA . ARG A 1 84 ? -26.633 -6.842 19.264 1.00 75.50 84 ARG A CA 1
ATOM 664 C C . ARG A 1 84 ? -26.164 -6.759 17.830 1.00 75.50 84 ARG A C 1
ATOM 666 O O . ARG A 1 84 ? -25.064 -7.116 17.419 1.00 75.50 84 ARG A O 1
ATOM 673 N N . GLU A 1 85 ? -27.070 -6.177 17.107 1.00 75.88 85 GLU A N 1
ATOM 674 C CA . GLU A 1 85 ? -27.022 -5.773 15.732 1.00 75.88 85 GLU A CA 1
ATOM 675 C C . GLU A 1 85 ? -25.953 -4.684 15.583 1.00 75.88 85 GLU A C 1
ATOM 677 O O . GLU A 1 85 ? -25.932 -3.715 16.349 1.00 75.88 85 GLU A O 1
ATOM 682 N N . MET A 1 86 ? -25.032 -4.852 14.637 1.00 78.75 86 MET A N 1
ATOM 683 C CA . MET A 1 86 ? -23.950 -3.892 14.420 1.00 78.75 86 MET A CA 1
ATOM 684 C C . MET A 1 86 ? -23.927 -3.435 12.975 1.00 78.75 86 MET A C 1
ATOM 686 O O . MET A 1 86 ? -24.013 -4.244 12.046 1.00 78.75 86 MET A O 1
ATOM 690 N N . SER A 1 87 ? -23.718 -2.135 12.781 1.00 83.19 87 SER A N 1
ATOM 691 C CA . SER A 1 87 ? -23.407 -1.627 11.451 1.00 83.19 87 SER A CA 1
ATOM 692 C C . SER A 1 87 ? -22.016 -2.094 11.010 1.00 83.19 87 SER A C 1
ATOM 694 O O . SER A 1 87 ? -21.126 -2.363 11.822 1.00 83.19 87 SER A O 1
ATOM 696 N N . SER A 1 88 ? -21.781 -2.139 9.695 1.00 82.38 88 SER A N 1
ATOM 697 C CA . SER A 1 88 ? -20.450 -2.485 9.170 1.00 82.38 88 SER A CA 1
ATOM 698 C C . SER A 1 88 ? -19.349 -1.538 9.662 1.00 82.38 88 SER A C 1
ATOM 700 O O . SER A 1 88 ? -18.191 -1.943 9.738 1.00 82.38 88 SER A O 1
ATOM 702 N N . ARG A 1 89 ? -19.704 -0.293 10.001 1.00 82.69 89 ARG A N 1
ATOM 703 C CA . ARG A 1 89 ? -18.783 0.701 10.545 1.00 82.69 89 ARG A CA 1
ATOM 704 C C . ARG A 1 89 ? -18.451 0.417 12.008 1.00 82.69 89 ARG A C 1
ATOM 706 O O . ARG A 1 89 ? -17.274 0.318 12.333 1.00 82.69 89 ARG A O 1
ATOM 713 N N . GLU A 1 90 ? -19.467 0.208 12.843 1.00 84.44 90 GLU A N 1
ATOM 714 C CA . GLU A 1 90 ? -19.295 -0.124 14.266 1.00 84.44 90 GLU A CA 1
ATOM 715 C C . GLU A 1 90 ? -18.471 -1.401 14.449 1.00 84.44 90 GLU A C 1
ATOM 717 O O . GLU A 1 90 ? -17.583 -1.471 15.294 1.00 84.44 90 GLU A O 1
ATOM 722 N N . LEU A 1 91 ? -18.722 -2.404 13.605 1.00 86.94 91 LEU A N 1
ATOM 723 C CA . LEU A 1 91 ? -17.976 -3.657 13.612 1.00 86.94 91 LEU A CA 1
ATOM 724 C C . LEU A 1 91 ? -16.487 -3.440 13.307 1.00 86.94 91 LEU A C 1
ATOM 726 O O . LEU A 1 91 ? -15.628 -4.055 13.929 1.00 86.94 91 LEU A O 1
ATOM 730 N N . VAL A 1 92 ? -16.162 -2.563 12.355 1.00 88.25 92 VAL A N 1
ATOM 731 C CA . VAL A 1 92 ? -14.769 -2.253 12.000 1.00 88.25 92 VAL A CA 1
ATOM 732 C C . VAL A 1 92 ? -14.080 -1.469 13.107 1.00 88.25 92 VAL A C 1
ATOM 734 O O . VAL A 1 92 ? -12.932 -1.773 13.420 1.00 88.25 92 VAL A O 1
ATOM 737 N N . GLU A 1 93 ? -14.766 -0.496 13.702 1.00 88.00 93 GLU A N 1
ATOM 738 C CA . GLU A 1 93 ? -14.243 0.298 14.817 1.00 88.00 93 GLU A CA 1
ATOM 739 C C . GLU A 1 93 ? -13.924 -0.603 16.022 1.00 88.00 93 GLU A C 1
ATOM 741 O O . GLU A 1 93 ? -12.793 -0.580 16.502 1.00 88.00 93 GLU A O 1
ATOM 746 N N . ALA A 1 94 ? -14.833 -1.508 16.400 1.00 87.38 94 ALA A N 1
ATOM 747 C CA . ALA A 1 94 ? -14.604 -2.479 17.475 1.00 87.38 94 ALA A CA 1
ATOM 748 C C . ALA A 1 94 ? -13.450 -3.461 17.176 1.00 87.38 94 ALA A C 1
ATOM 750 O O . ALA A 1 94 ? -12.677 -3.829 18.064 1.00 87.38 94 ALA A O 1
ATOM 751 N N . ILE A 1 95 ? -13.291 -3.886 15.916 1.00 88.25 95 ILE A N 1
ATOM 752 C CA . ILE A 1 95 ? -12.163 -4.737 15.508 1.00 88.25 95 ILE A CA 1
ATOM 753 C C . ILE A 1 95 ? -10.835 -3.967 15.586 1.00 88.25 95 ILE A C 1
ATOM 755 O O . ILE A 1 95 ? -9.834 -4.529 16.031 1.00 88.25 95 ILE A O 1
ATOM 759 N N . LEU A 1 96 ? -10.803 -2.706 15.147 1.00 88.38 96 LEU A N 1
ATOM 760 C CA . LEU A 1 96 ? -9.601 -1.867 15.196 1.00 88.38 96 LEU A CA 1
ATOM 761 C C . LEU A 1 96 ? -9.189 -1.562 16.637 1.00 88.38 96 LEU A C 1
ATOM 763 O O . LEU A 1 96 ? -8.008 -1.696 16.961 1.00 88.38 96 LEU A O 1
ATOM 767 N N . GLU A 1 97 ? -10.159 -1.250 17.497 1.00 87.81 97 GLU A N 1
ATOM 768 C CA . GLU A 1 97 ? -9.955 -1.043 18.932 1.00 87.81 97 GLU A CA 1
ATOM 769 C C . GLU A 1 97 ? -9.351 -2.289 19.587 1.00 87.81 97 GLU A C 1
ATOM 771 O O . GLU A 1 97 ? -8.306 -2.205 20.233 1.00 87.81 97 GLU A O 1
ATOM 776 N N . ARG A 1 98 ? -9.916 -3.476 19.321 1.00 86.31 98 ARG A N 1
ATOM 777 C CA . ARG A 1 98 ? -9.380 -4.750 19.831 1.00 86.31 98 ARG A CA 1
ATOM 778 C C . ARG A 1 98 ? -7.940 -5.010 19.390 1.00 86.31 98 ARG A C 1
ATOM 780 O O . ARG A 1 98 ? -7.171 -5.616 20.131 1.00 86.31 98 ARG A O 1
ATOM 787 N N . LYS A 1 99 ? -7.569 -4.585 18.180 1.00 82.94 99 LYS A N 1
ATOM 788 C CA . LYS A 1 99 ? -6.200 -4.735 17.665 1.00 82.94 99 LYS A CA 1
ATOM 789 C C . LYS A 1 99 ? -5.249 -3.623 18.115 1.00 82.94 99 LYS A C 1
ATOM 791 O O . LYS A 1 99 ? -4.068 -3.702 17.783 1.00 82.94 99 LYS A O 1
ATOM 796 N N . GLY A 1 100 ? -5.731 -2.602 18.827 1.00 83.38 100 GLY A N 1
ATOM 797 C CA . GLY A 1 100 ? -4.936 -1.430 19.198 1.00 83.38 100 GLY A CA 1
ATOM 798 C C . GLY A 1 100 ? -4.457 -0.623 17.987 1.00 83.38 100 GLY A C 1
ATOM 799 O O . GLY A 1 100 ? -3.385 -0.026 18.032 1.00 83.38 100 GLY A O 1
ATOM 800 N N . ILE A 1 101 ? -5.207 -0.649 16.879 1.00 84.31 101 ILE A N 1
ATOM 801 C CA . ILE A 1 101 ? -4.867 0.077 15.651 1.00 84.31 101 ILE A CA 1
ATOM 802 C C . ILE A 1 101 ? -5.603 1.415 15.653 1.00 84.31 101 ILE A C 1
ATOM 804 O O . ILE A 1 101 ? -6.814 1.464 15.860 1.00 84.31 101 ILE A O 1
ATOM 808 N N . GLU A 1 102 ? -4.887 2.498 15.351 1.00 81.62 102 GLU A N 1
ATOM 809 C CA . GLU A 1 102 ? -5.488 3.824 15.223 1.00 81.62 102 GLU A CA 1
ATOM 810 C C . GLU A 1 102 ? -6.517 3.865 14.078 1.00 81.62 102 GLU A C 1
ATOM 812 O O . GLU A 1 102 ? -6.226 3.550 12.917 1.00 81.62 102 GLU A O 1
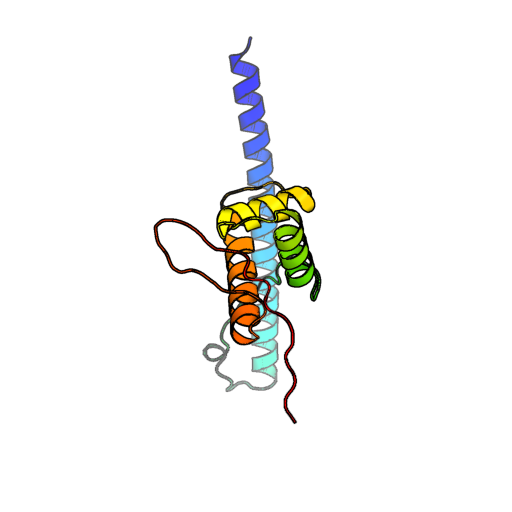ATOM 817 N N . ALA A 1 103 ? -7.745 4.265 14.411 1.00 79.81 103 ALA A N 1
ATOM 818 C CA . ALA A 1 103 ? -8.881 4.276 13.501 1.00 79.81 103 ALA A CA 1
ATOM 819 C C . ALA A 1 103 ? -8.888 5.524 12.597 1.00 79.81 103 ALA A C 1
ATOM 821 O O . ALA A 1 103 ? -9.741 6.402 12.703 1.00 79.81 103 ALA A O 1
ATOM 822 N N . THR A 1 104 ? -7.934 5.614 11.667 1.00 83.44 104 THR A N 1
ATOM 823 C CA . THR A 1 104 ? -7.957 6.645 10.614 1.00 83.44 104 THR A CA 1
ATOM 824 C C . THR A 1 104 ? -8.994 6.301 9.536 1.00 83.44 104 THR A C 1
ATOM 826 O O . THR A 1 104 ? -9.196 5.131 9.211 1.00 83.44 104 THR A O 1
ATOM 829 N N . ALA A 1 105 ? -9.604 7.302 8.891 1.00 80.38 105 ALA A N 1
ATOM 830 C CA . ALA A 1 105 ? -10.606 7.096 7.832 1.00 80.38 105 ALA A CA 1
ATOM 831 C C . ALA A 1 105 ? -10.134 6.162 6.693 1.00 80.38 105 ALA A C 1
ATOM 833 O O . ALA A 1 105 ? -10.907 5.356 6.172 1.00 80.38 105 ALA A O 1
ATOM 834 N N . THR A 1 106 ? -8.851 6.228 6.330 1.00 80.88 106 THR A N 1
ATOM 835 C CA . THR A 1 106 ? -8.228 5.350 5.326 1.00 80.88 106 THR A CA 1
ATOM 836 C C . THR A 1 106 ? -8.166 3.892 5.788 1.00 80.88 106 THR A C 1
ATOM 838 O O . THR A 1 106 ? -8.498 2.987 5.017 1.00 80.88 106 THR A O 1
ATOM 841 N N . VAL A 1 107 ? -7.795 3.670 7.051 1.00 82.00 107 VAL A N 1
ATOM 842 C CA . VAL A 1 107 ? -7.694 2.351 7.691 1.00 82.00 107 VAL A CA 1
ATOM 843 C C . VAL A 1 107 ? -9.076 1.726 7.838 1.00 82.00 107 VAL A C 1
ATOM 845 O O . VAL A 1 107 ? -9.274 0.588 7.409 1.00 82.00 107 VAL A O 1
ATOM 848 N N . ILE A 1 108 ? -10.053 2.492 8.337 1.00 84.50 108 ILE A N 1
ATOM 849 C CA . ILE A 1 108 ? -11.452 2.061 8.451 1.00 84.50 108 ILE A CA 1
ATOM 850 C C . ILE A 1 108 ? -11.961 1.598 7.085 1.00 84.50 108 ILE A C 1
ATOM 852 O O . ILE A 1 108 ? -12.409 0.461 6.953 1.00 84.50 108 ILE A O 1
ATOM 856 N N . ALA A 1 109 ? -11.807 2.410 6.034 1.00 83.50 109 ALA A N 1
ATOM 857 C CA . ALA A 1 109 ? -12.275 2.051 4.696 1.00 83.50 109 ALA A CA 1
ATOM 858 C C . ALA A 1 109 ? -11.589 0.784 4.142 1.00 83.50 109 ALA A C 1
ATOM 860 O O . ALA A 1 109 ? -12.215 -0.018 3.442 1.00 83.50 109 ALA A O 1
ATOM 861 N N . GLN A 1 110 ? -10.300 0.584 4.431 1.00 82.06 110 GLN A N 1
ATOM 862 C CA . GLN A 1 110 ? -9.556 -0.599 3.993 1.00 82.06 110 GLN A CA 1
ATOM 863 C C . GLN A 1 110 ? -10.000 -1.873 4.716 1.00 82.06 110 GLN A C 1
ATOM 865 O O . GLN A 1 110 ? -10.215 -2.908 4.069 1.00 82.06 110 GLN A O 1
ATOM 870 N N . VAL A 1 111 ? -10.159 -1.802 6.036 1.00 84.94 111 VAL A N 1
ATOM 871 C CA . VAL A 1 111 ? -10.627 -2.928 6.843 1.00 84.94 111 VAL A CA 1
ATOM 872 C C . VAL A 1 111 ? -12.080 -3.242 6.501 1.00 84.94 111 VAL A C 1
ATOM 874 O O . VAL A 1 111 ? -12.377 -4.393 6.190 1.00 84.94 111 VAL A O 1
ATOM 877 N N . GLN A 1 112 ? -12.949 -2.237 6.392 1.00 86.56 112 GLN A N 1
ATOM 878 C CA . GLN A 1 112 ? -14.362 -2.403 6.045 1.00 86.56 112 GLN A CA 1
ATOM 879 C C . GLN A 1 112 ? -14.565 -3.176 4.738 1.00 86.56 112 GLN A C 1
ATOM 881 O O . GLN A 1 112 ? -15.355 -4.117 4.705 1.00 86.56 112 GLN A O 1
ATOM 886 N N . ARG A 1 113 ? -13.801 -2.879 3.675 1.00 84.50 113 ARG A N 1
ATOM 887 C CA . ARG A 1 113 ? -13.858 -3.661 2.420 1.00 84.50 113 ARG A CA 1
ATOM 888 C C . ARG A 1 113 ? -13.545 -5.143 2.634 1.00 84.50 113 ARG A C 1
ATOM 890 O O . ARG A 1 113 ? -14.177 -6.007 2.025 1.00 84.50 113 ARG A O 1
ATOM 897 N N . SER A 1 114 ? -12.573 -5.439 3.495 1.00 83.50 114 SER A N 1
ATOM 898 C CA . SER A 1 114 ? -12.181 -6.814 3.815 1.00 83.50 114 SER A CA 1
ATOM 899 C C . SER A 1 114 ? -13.258 -7.530 4.631 1.00 83.50 114 SER A C 1
ATOM 901 O O . SER A 1 114 ? -13.603 -8.668 4.311 1.00 83.50 114 SER A O 1
ATOM 903 N N . ILE A 1 115 ? -13.818 -6.847 5.632 1.00 86.25 115 ILE A N 1
ATOM 904 C CA . ILE A 1 115 ? -14.888 -7.361 6.493 1.00 86.25 115 ILE A CA 1
ATOM 905 C C . ILE A 1 115 ? -16.159 -7.620 5.681 1.00 86.25 115 ILE A C 1
ATOM 907 O O . ILE A 1 115 ? -16.683 -8.726 5.736 1.00 86.25 115 ILE A O 1
ATOM 911 N N . ILE A 1 116 ? -16.592 -6.694 4.819 1.00 87.38 116 ILE A N 1
ATOM 912 C CA . ILE A 1 116 ? -17.739 -6.905 3.914 1.00 87.38 116 ILE A CA 1
ATOM 913 C C . ILE A 1 116 ? -17.524 -8.143 3.031 1.00 87.38 116 ILE A C 1
ATOM 915 O O . ILE A 1 116 ? -18.435 -8.949 2.841 1.00 87.38 116 ILE A O 1
ATOM 919 N N . GLY A 1 117 ? -16.309 -8.334 2.507 1.00 86.25 117 GLY A N 1
ATOM 920 C CA . GLY A 1 117 ? -15.971 -9.526 1.729 1.00 86.25 117 GLY A CA 1
ATOM 921 C C . GLY A 1 117 ? -16.073 -10.829 2.533 1.00 86.25 117 GLY A C 1
ATOM 922 O O . GLY A 1 117 ? -16.443 -11.860 1.974 1.00 86.25 117 GLY A O 1
ATOM 923 N N . ILE A 1 118 ? -15.758 -10.797 3.830 1.00 86.69 118 ILE A N 1
ATOM 924 C CA . ILE A 1 118 ? -15.929 -11.931 4.749 1.00 86.69 118 ILE A CA 1
ATOM 925 C C . ILE A 1 118 ? -17.412 -12.166 5.034 1.00 86.69 118 ILE A C 1
ATOM 927 O O . ILE A 1 118 ? -17.873 -13.295 4.878 1.00 86.69 118 ILE A O 1
ATOM 931 N N . LEU A 1 119 ? -18.157 -11.117 5.384 1.00 87.50 119 LEU A N 1
ATOM 932 C CA . LEU A 1 119 ? -19.579 -11.196 5.720 1.00 87.50 119 LEU A CA 1
ATOM 933 C C . LEU A 1 119 ? -20.399 -11.768 4.563 1.00 87.50 119 LEU A C 1
ATOM 935 O O . LEU A 1 119 ? -21.118 -12.736 4.764 1.00 87.50 119 LEU A O 1
ATOM 939 N N . ARG A 1 120 ? -20.181 -11.306 3.326 1.00 87.81 120 ARG A N 1
ATOM 940 C CA . ARG A 1 120 ? -20.836 -11.879 2.133 1.00 87.81 120 ARG A CA 1
ATOM 941 C C . ARG A 1 120 ? -20.537 -13.367 1.930 1.00 87.81 120 ARG A C 1
ATOM 943 O O . ARG A 1 120 ? -21.361 -14.107 1.401 1.00 87.81 120 ARG A O 1
ATOM 950 N N . ARG A 1 121 ? -19.341 -13.837 2.309 1.00 86.56 121 ARG A N 1
ATOM 951 C CA . ARG A 1 121 ? -19.012 -15.275 2.252 1.00 86.56 121 ARG A CA 1
ATOM 952 C C . ARG A 1 121 ? -19.695 -16.061 3.368 1.00 86.56 121 ARG A C 1
ATOM 954 O O . ARG A 1 121 ? -20.061 -17.209 3.140 1.00 86.56 121 ARG A O 1
ATOM 961 N N . LEU A 1 122 ? -19.834 -15.474 4.554 1.00 87.06 122 LEU A N 1
ATOM 962 C CA . LEU A 1 122 ? -20.530 -16.082 5.689 1.00 87.06 122 LEU A CA 1
ATOM 963 C C . LEU A 1 122 ? -22.044 -16.133 5.472 1.00 87.06 122 LEU A C 1
ATOM 965 O O . LEU A 1 122 ? -22.666 -17.138 5.803 1.00 87.06 122 LEU A O 1
ATOM 969 N N . GLU A 1 123 ? -22.605 -15.107 4.841 1.00 87.88 123 GLU A N 1
ATOM 970 C CA . GLU A 1 123 ? -24.003 -15.038 4.422 1.00 87.88 123 GLU A CA 1
ATOM 971 C C . GLU A 1 123 ? -24.350 -16.146 3.429 1.00 87.88 123 GLU A C 1
ATOM 973 O O . GLU A 1 123 ? -25.276 -16.916 3.659 1.00 87.88 123 GLU A O 1
ATOM 978 N N . LYS A 1 124 ? -23.523 -16.346 2.394 1.00 87.25 124 LYS A N 1
ATOM 979 C CA . LYS A 1 124 ? -23.675 -17.484 1.466 1.00 87.25 124 LYS A CA 1
ATOM 980 C C . LYS A 1 124 ? -23.627 -18.854 2.149 1.00 87.25 124 LYS A C 1
ATOM 982 O O . LYS A 1 124 ? -24.085 -19.834 1.572 1.00 87.25 124 LYS A O 1
ATOM 987 N N . ARG A 1 125 ? -23.034 -18.940 3.341 1.00 86.06 125 ARG A N 1
ATOM 988 C CA . ARG A 1 125 ? -22.955 -20.162 4.154 1.00 86.06 125 ARG A CA 1
ATOM 989 C C . ARG A 1 125 ? -24.064 -20.253 5.208 1.00 86.06 125 ARG A C 1
ATOM 991 O O . ARG A 1 125 ? -24.057 -21.212 5.970 1.00 86.06 125 ARG A O 1
ATOM 998 N N . GLY A 1 126 ? -24.958 -19.265 5.289 1.00 83.56 126 GLY A N 1
ATOM 999 C CA . GLY A 1 126 ? -26.026 -19.195 6.288 1.00 83.56 126 GLY A CA 1
ATOM 1000 C C . GLY A 1 126 ? -25.544 -18.927 7.718 1.00 83.56 126 GLY A C 1
ATOM 1001 O O . GLY A 1 126 ? -26.274 -19.202 8.661 1.00 83.56 126 GLY A O 1
ATOM 1002 N N . VAL A 1 127 ? -24.313 -18.434 7.905 1.00 83.19 127 VAL A N 1
ATOM 1003 C CA . VAL A 1 127 ? -23.733 -18.177 9.242 1.00 83.19 127 VAL A CA 1
ATOM 1004 C C . VAL A 1 127 ? -24.104 -16.787 9.766 1.00 83.19 127 VAL A C 1
ATOM 1006 O O . VAL A 1 127 ? -24.154 -16.577 10.973 1.00 83.19 127 VAL A O 1
ATOM 1009 N N . VAL A 1 128 ? -24.329 -15.832 8.864 1.00 83.31 128 VAL A N 1
ATOM 1010 C CA . VAL A 1 128 ? -24.678 -14.440 9.176 1.00 83.31 128 VAL A CA 1
ATOM 1011 C C . VAL A 1 128 ? -25.802 -14.012 8.240 1.00 83.31 128 VAL A C 1
ATOM 1013 O O . VAL A 1 128 ? -25.817 -14.428 7.085 1.00 83.31 128 VAL A O 1
ATOM 1016 N N . VAL A 1 129 ? -26.717 -13.174 8.717 1.00 80.12 129 VAL A N 1
ATOM 1017 C CA . VAL A 1 129 ? -27.733 -12.521 7.885 1.00 80.12 129 VAL A CA 1
ATOM 1018 C C . VAL A 1 129 ? -27.360 -11.050 7.768 1.00 80.12 129 VAL A C 1
ATOM 1020 O O . VAL A 1 129 ? -27.152 -10.384 8.780 1.00 80.12 129 VAL A O 1
ATOM 1023 N N . MET A 1 130 ? -27.244 -10.550 6.541 1.00 75.19 130 MET A N 1
ATOM 1024 C CA . MET A 1 130 ? -27.089 -9.122 6.296 1.00 75.19 130 MET A CA 1
ATOM 1025 C C . MET A 1 130 ? -28.486 -8.532 6.114 1.00 75.19 130 MET A C 1
ATOM 1027 O O . MET A 1 130 ? -29.143 -8.810 5.113 1.00 75.19 130 MET A O 1
ATOM 1031 N N . SER A 1 131 ? -28.952 -7.719 7.062 1.00 67.25 131 SER A N 1
ATOM 1032 C CA . SER A 1 131 ? -30.090 -6.847 6.770 1.00 67.25 131 SER A CA 1
ATOM 1033 C C . SER A 1 131 ? -29.586 -5.691 5.907 1.00 67.25 131 SER A C 1
ATOM 1035 O O . SER A 1 131 ? -28.572 -5.061 6.218 1.00 67.25 131 SER A O 1
ATOM 1037 N N . THR A 1 132 ? -30.263 -5.467 4.782 1.00 56.38 132 THR A N 1
ATOM 1038 C CA . THR A 1 132 ? -30.062 -4.290 3.930 1.00 56.38 132 THR A CA 1
ATOM 1039 C C . THR A 1 132 ? -31.205 -3.318 4.190 1.00 56.38 132 THR A C 1
ATOM 1041 O O . THR A 1 132 ? -31.854 -2.870 3.255 1.00 56.38 132 THR A O 1
ATOM 1044 N N . ASP A 1 133 ? -31.494 -3.039 5.458 1.00 45.12 133 ASP A N 1
ATOM 1045 C CA . ASP A 1 133 ? -32.407 -1.963 5.805 1.00 45.12 133 ASP A CA 1
ATOM 1046 C C . ASP A 1 133 ? -31.596 -0.693 6.055 1.00 45.12 133 ASP A C 1
ATOM 1048 O O . ASP A 1 133 ? -30.744 -0.614 6.941 1.00 45.12 133 ASP A O 1
ATOM 1052 N N . GLU A 1 134 ? -31.867 0.325 5.238 1.00 44.34 134 GLU A N 1
ATOM 1053 C CA . GLU A 1 134 ? -31.377 1.700 5.401 1.00 44.34 134 GLU A CA 1
ATOM 1054 C C . GLU A 1 134 ? -32.006 2.398 6.632 1.00 44.34 134 GLU A C 1
ATOM 1056 O O . GLU A 1 134 ? -31.818 3.589 6.861 1.00 44.34 134 GLU A O 1
ATOM 1061 N N . SER A 1 135 ? -32.728 1.644 7.459 1.00 37.69 135 SER A N 1
ATOM 1062 C CA . SER A 1 135 ? -33.333 2.066 8.713 1.00 37.69 135 SER A CA 1
ATOM 1063 C C . SER A 1 135 ? -33.682 0.826 9.536 1.00 37.69 135 SER A C 1
ATOM 1065 O O . SER A 1 135 ? -34.493 0.020 9.099 1.00 37.69 135 SER A O 1
ATOM 1067 N N . ASP A 1 136 ? -33.121 0.733 10.737 1.00 37.31 136 ASP A N 1
ATOM 1068 C CA . ASP A 1 136 ? -33.576 -0.124 11.833 1.00 37.31 136 ASP A CA 1
ATOM 1069 C C . ASP A 1 136 ? -33.453 -1.662 11.704 1.00 37.31 136 ASP A C 1
ATOM 1071 O O . ASP A 1 136 ? -34.097 -2.348 10.923 1.00 37.31 136 ASP A O 1
ATOM 1075 N N . LEU A 1 137 ? -32.706 -2.191 12.670 1.00 39.31 137 LEU A N 1
ATOM 1076 C CA . LEU A 1 137 ? -32.776 -3.511 13.293 1.00 39.31 137 LEU A CA 1
ATOM 1077 C C . LEU A 1 137 ? -32.248 -4.796 12.563 1.00 39.31 137 LEU A C 1
ATOM 1079 O O . LEU A 1 137 ? -32.964 -5.4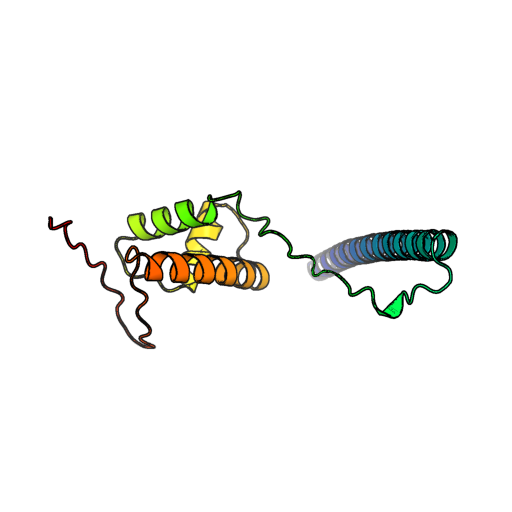34 11.797 1.00 39.31 137 LEU A O 1
ATOM 1083 N N . ILE A 1 138 ? -31.038 -5.292 12.892 1.00 39.78 138 ILE A N 1
ATOM 1084 C CA . ILE A 1 138 ? -30.475 -6.627 12.518 1.00 39.78 138 ILE A CA 1
ATOM 1085 C C . ILE A 1 138 ? -30.599 -7.722 13.606 1.00 39.78 138 ILE A C 1
ATOM 1087 O O . ILE A 1 138 ? -29.619 -8.045 14.280 1.00 39.78 138 ILE A O 1
ATOM 1091 N N . LYS A 1 139 ? -31.759 -8.371 13.761 1.00 41.00 139 LYS A N 1
ATOM 1092 C CA . LYS A 1 139 ? -31.960 -9.329 14.868 1.00 41.00 139 LYS A CA 1
ATOM 1093 C C . LYS A 1 139 ? -31.010 -10.526 14.782 1.00 41.00 139 LYS A C 1
ATOM 1095 O O . LYS A 1 139 ? -30.941 -11.212 13.762 1.00 41.00 139 LYS A O 1
ATOM 1100 N N . GLY A 1 140 ? -30.346 -10.836 15.898 1.00 35.84 140 GLY A N 1
ATOM 1101 C CA . GLY A 1 140 ? -29.612 -12.084 16.102 1.00 35.84 140 GLY A CA 1
ATOM 1102 C C . GLY A 1 140 ? -30.570 -13.272 16.190 1.00 35.84 140 GLY A C 1
ATOM 1103 O O . GLY A 1 140 ? -31.043 -13.627 17.264 1.00 35.84 140 GLY A O 1
ATOM 1104 N N . GLY A 1 141 ? -30.888 -13.878 15.047 1.00 36.47 141 GLY A N 1
ATOM 1105 C CA . GLY A 1 141 ? -31.693 -15.093 14.982 1.00 36.47 141 GLY A CA 1
ATOM 1106 C C . GLY A 1 141 ? -30.857 -16.333 15.287 1.00 36.47 141 GLY A C 1
ATOM 1107 O O . GLY A 1 141 ? -30.195 -16.876 14.405 1.00 36.47 141 GLY A O 1
ATOM 1108 N N . THR A 1 142 ? -30.909 -16.816 16.525 1.00 48.84 142 THR A N 1
ATOM 1109 C CA . THR A 1 142 ? -30.577 -18.204 16.849 1.00 48.84 142 THR A CA 1
ATOM 1110 C C . THR A 1 142 ? -31.679 -19.114 16.296 1.00 48.84 142 THR A C 1
ATOM 1112 O O . THR A 1 142 ? -32.847 -18.986 16.661 1.00 48.84 142 THR A O 1
ATOM 1115 N N . HIS A 1 143 ? -31.337 -20.059 15.415 1.00 39.03 143 HIS A N 1
ATOM 1116 C CA . HIS A 1 143 ? -32.225 -21.187 15.126 1.00 39.03 143 HIS A CA 1
ATOM 1117 C C . HIS A 1 143 ? -31.451 -22.513 15.092 1.00 39.03 143 HIS A C 1
ATOM 1119 O O . HIS A 1 143 ? -30.335 -22.551 14.565 1.00 39.03 143 HIS A O 1
ATOM 1125 N N . PRO A 1 144 ? -31.990 -23.583 15.711 1.00 42.34 144 PRO A N 1
ATOM 1126 C CA . PRO A 1 144 ? -31.255 -24.802 15.995 1.00 42.34 144 PRO A CA 1
ATOM 1127 C C . PRO A 1 144 ? -31.174 -25.707 14.765 1.00 42.34 144 PRO A C 1
ATOM 1129 O O . PRO A 1 144 ? -32.067 -25.752 13.920 1.00 42.34 144 PRO A O 1
ATOM 1132 N N . LEU A 1 145 ? -30.079 -26.458 14.701 1.00 43.22 145 LEU A N 1
ATOM 1133 C CA . LEU A 1 145 ? -29.824 -27.496 13.711 1.00 43.22 145 LEU A CA 1
ATOM 1134 C C . LEU A 1 145 ? -30.893 -28.597 13.823 1.00 43.22 145 LEU A C 1
ATOM 1136 O O . LEU A 1 145 ? -30.866 -29.408 14.747 1.00 43.22 145 LEU A O 1
ATOM 1140 N N . GLY A 1 146 ? -31.830 -28.615 12.874 1.00 33.34 146 GLY A N 1
ATOM 1141 C CA . GLY A 1 146 ? -32.810 -29.680 12.682 1.00 33.34 146 GLY A CA 1
ATOM 1142 C C . GLY A 1 146 ? -32.395 -30.618 11.547 1.00 33.34 146 GLY A C 1
ATOM 1143 O O . GLY A 1 146 ? -32.267 -30.196 10.402 1.00 33.34 146 GLY A O 1
ATOM 1144 N N . HIS A 1 147 ? -32.192 -31.888 11.900 1.00 39.53 147 HIS A N 1
ATOM 1145 C CA . HIS A 1 147 ? -31.967 -33.054 11.040 1.00 39.53 147 HIS A CA 1
ATOM 1146 C C . HIS A 1 147 ? -32.817 -33.116 9.757 1.00 39.53 147 HIS A C 1
ATOM 1148 O O . HIS A 1 147 ? -34.018 -32.865 9.805 1.00 39.53 147 HIS A O 1
ATOM 1154 N N . ARG A 1 148 ? -32.214 -33.640 8.679 1.00 33.72 148 ARG A N 1
ATOM 1155 C CA . ARG A 1 148 ? -32.773 -34.591 7.684 1.00 33.72 148 ARG A CA 1
ATOM 1156 C C . ARG A 1 148 ? -31.566 -35.240 6.981 1.00 33.72 148 ARG A C 1
ATOM 1158 O O . ARG A 1 148 ? -30.671 -34.509 6.571 1.00 33.72 148 ARG A O 1
ATOM 1165 N N . LEU A 1 149 ? -31.313 -36.535 7.204 1.00 37.81 149 LEU A N 1
ATOM 1166 C CA . LEU A 1 149 ? -31.787 -37.678 6.396 1.00 37.81 149 LEU A CA 1
ATOM 1167 C C . LEU A 1 149 ? -31.409 -37.534 4.922 1.00 37.81 149 LEU A C 1
ATOM 1169 O O . LEU A 1 149 ? -32.001 -36.654 4.264 1.00 37.81 149 LEU A O 1
#